Protein AF-A0A7C5NEZ2-F1 (afdb_monomer_lite)

Secondary structure (DSSP, 8-state):
---EEEEE-TTT--EEEEEHHHHHHHHGGGTSSTT---------GGGGG-EEEEEEETTEEEEEEEEEPPSSTT-----GGGT-EEEEE-GGGSHHHHHHHHHHHHHHHHHTT--SS--SEEEEEEEEEE-TTS-EEEEEEEEE-SS----S-GGGSHHHHHHHHHHHHHHHHH-

Structure (mmCIF, N/CA/C/O backbone):
data_AF-A0A7C5NEZ2-F1
#
_entry.id   AF-A0A7C5NEZ2-F1
#
loop_
_atom_site.group_PDB
_atom_site.id
_atom_site.type_symbol
_atom_site.label_atom_id
_atom_site.label_alt_id
_atom_site.label_comp_id
_atom_site.label_asym_id
_atom_site.label_entity_id
_atom_site.label_seq_id
_atom_site.pdbx_PDB_ins_code
_atom_site.Cartn_x
_atom_site.Cartn_y
_atom_site.Cartn_z
_atom_site.occupancy
_atom_site.B_iso_or_equiv
_atom_site.auth_seq_id
_atom_site.auth_comp_id
_atom_site.auth_asym_id
_atom_site.auth_atom_id
_atom_site.pdbx_PDB_model_num
ATOM 1 N N . LEU A 1 1 ? 2.185 -16.764 -28.711 1.00 85.19 1 LEU A N 1
ATOM 2 C CA . LEU A 1 1 ? 2.844 -17.304 -27.495 1.00 85.19 1 LEU A CA 1
ATOM 3 C C . LEU A 1 1 ? 4.370 -17.239 -27.590 1.00 85.19 1 LEU A C 1
ATOM 5 O O . LEU A 1 1 ? 5.027 -17.335 -26.562 1.00 85.19 1 LEU A O 1
ATOM 9 N N . ASP A 1 2 ? 4.924 -17.009 -28.782 1.00 96.19 2 ASP A N 1
ATOM 10 C CA . ASP A 1 2 ? 6.374 -16.923 -29.012 1.00 96.19 2 ASP A CA 1
ATOM 11 C C . ASP A 1 2 ? 6.971 -15.533 -28.757 1.00 96.19 2 ASP A C 1
ATOM 13 O O . ASP A 1 2 ? 8.177 -15.352 -28.892 1.00 96.19 2 ASP A O 1
ATOM 17 N N . THR A 1 3 ? 6.144 -14.550 -28.374 1.00 97.00 3 THR A N 1
ATOM 18 C CA . THR A 1 3 ? 6.601 -13.218 -27.962 1.00 97.00 3 THR A CA 1
ATOM 19 C C . THR A 1 3 ? 7.660 -13.354 -26.877 1.00 97.00 3 THR A C 1
ATOM 21 O O . THR A 1 3 ? 7.392 -13.951 -25.833 1.00 97.00 3 THR A O 1
ATOM 24 N N . VAL A 1 4 ? 8.848 -12.804 -27.128 1.00 97.19 4 VAL A N 1
ATOM 25 C CA . VAL A 1 4 ? 9.917 -12.741 -26.131 1.00 97.19 4 VAL A CA 1
ATOM 26 C C . VAL A 1 4 ? 9.564 -11.659 -25.122 1.00 97.19 4 VAL A C 1
ATOM 28 O O . VAL A 1 4 ? 9.307 -10.516 -25.497 1.00 97.19 4 VAL A O 1
ATOM 31 N N . ILE A 1 5 ? 9.551 -12.033 -23.851 1.00 95.31 5 ILE A N 1
ATOM 32 C CA . ILE A 1 5 ? 9.335 -11.136 -22.723 1.00 95.31 5 ILE A CA 1
ATOM 33 C C . ILE A 1 5 ? 10.603 -11.066 -21.877 1.00 95.31 5 ILE A C 1
ATOM 35 O O . ILE A 1 5 ? 11.405 -12.004 -21.851 1.00 95.31 5 ILE A O 1
ATOM 39 N N . LYS A 1 6 ? 10.768 -9.935 -21.196 1.00 94.12 6 LYS A N 1
ATOM 40 C CA . LYS A 1 6 ? 11.784 -9.723 -20.171 1.00 94.12 6 LYS A CA 1
ATOM 41 C C . LYS A 1 6 ? 11.122 -9.928 -18.813 1.00 94.12 6 LYS A C 1
ATOM 43 O O . LYS A 1 6 ? 10.150 -9.239 -18.514 1.00 94.12 6 LYS A O 1
ATOM 48 N N . CYS A 1 7 ? 11.647 -10.846 -18.018 1.00 92.75 7 CYS A N 1
ATOM 49 C CA . CYS A 1 7 ? 11.216 -11.076 -16.647 1.00 92.75 7 CYS A CA 1
ATOM 50 C C . CYS A 1 7 ? 12.328 -10.605 -15.713 1.00 92.75 7 CYS A C 1
ATOM 52 O O . CYS A 1 7 ? 13.495 -10.914 -15.951 1.00 92.75 7 CYS A O 1
ATOM 54 N N . THR A 1 8 ? 11.963 -9.858 -14.676 1.00 90.00 8 THR A N 1
ATOM 55 C CA . THR A 1 8 ? 12.876 -9.489 -13.595 1.00 90.00 8 THR A CA 1
ATOM 56 C C . THR A 1 8 ? 12.338 -10.090 -12.303 1.00 90.00 8 THR A C 1
ATOM 58 O O . THR A 1 8 ? 11.186 -9.838 -11.952 1.00 90.00 8 THR A O 1
ATOM 61 N N . GLU A 1 9 ? 13.149 -10.885 -11.614 1.00 88.25 9 GLU A N 1
ATOM 62 C CA . GLU A 1 9 ? 12.780 -11.505 -10.340 1.00 88.25 9 GLU A CA 1
ATOM 63 C C . GLU A 1 9 ? 12.824 -10.483 -9.203 1.00 88.25 9 GLU A C 1
ATOM 65 O O . GLU A 1 9 ? 13.799 -9.752 -9.044 1.00 88.25 9 GLU A O 1
ATOM 70 N N . ALA A 1 10 ? 11.773 -10.434 -8.386 1.00 84.25 10 ALA A N 1
ATOM 71 C CA . ALA A 1 10 ? 11.689 -9.481 -7.286 1.00 84.25 10 ALA A CA 1
ATOM 72 C C . ALA A 1 10 ? 12.635 -9.852 -6.130 1.00 84.25 10 ALA A C 1
ATOM 74 O O . ALA A 1 10 ? 13.076 -8.980 -5.388 1.00 84.25 10 ALA A O 1
ATOM 75 N N . VAL A 1 11 ? 12.965 -11.136 -5.962 1.00 82.44 11 VAL A N 1
ATOM 76 C CA . VAL A 1 11 ? 13.820 -11.592 -4.853 1.00 82.44 11 VAL A CA 1
ATOM 77 C C . VAL A 1 11 ? 15.255 -11.064 -4.963 1.00 82.44 11 VAL A C 1
ATOM 79 O O . VAL A 1 11 ? 15.821 -10.634 -3.958 1.00 82.44 11 VAL A O 1
ATOM 82 N N . ASP A 1 12 ? 15.849 -11.088 -6.156 1.00 81.88 12 ASP A N 1
ATOM 83 C CA . ASP A 1 12 ? 17.278 -10.806 -6.365 1.00 81.88 12 ASP A CA 1
ATOM 84 C C . ASP A 1 12 ? 17.574 -9.886 -7.566 1.00 81.88 12 ASP A C 1
ATOM 86 O O . ASP A 1 12 ? 18.737 -9.636 -7.879 1.00 81.88 12 ASP A O 1
ATOM 90 N N . ASN A 1 13 ? 16.539 -9.348 -8.219 1.00 82.00 13 ASN A N 1
ATOM 91 C CA . ASN A 1 13 ? 16.621 -8.493 -9.406 1.00 82.00 13 ASN A CA 1
ATOM 92 C C . ASN A 1 13 ? 17.265 -9.157 -10.639 1.00 82.00 13 ASN A C 1
ATOM 94 O O . ASN A 1 13 ? 17.623 -8.452 -11.588 1.00 82.00 13 ASN A O 1
ATOM 98 N N . HIS A 1 14 ? 17.414 -10.490 -10.683 1.00 87.56 14 HIS A N 1
ATOM 99 C CA . HIS A 1 14 ? 17.946 -11.133 -11.883 1.00 87.56 14 HIS A CA 1
ATOM 100 C C . HIS A 1 14 ? 16.986 -10.960 -13.065 1.00 87.56 14 HIS A C 1
ATOM 102 O O . HIS A 1 14 ? 15.765 -11.011 -12.923 1.00 87.56 14 HIS A O 1
ATOM 108 N N . VAL A 1 15 ? 17.556 -10.766 -14.254 1.00 91.38 15 VAL A N 1
ATOM 109 C CA . VAL A 1 15 ? 16.801 -10.581 -15.494 1.00 91.38 15 VAL A CA 1
ATOM 110 C C . VAL A 1 15 ? 16.949 -11.812 -16.374 1.00 91.38 15 VAL A C 1
ATOM 112 O O . VAL A 1 15 ? 18.064 -12.209 -16.715 1.00 91.38 15 VAL A O 1
ATOM 115 N N . GLU A 1 16 ? 15.825 -12.356 -16.827 1.00 94.06 16 GLU A N 1
ATOM 116 C CA . GLU A 1 16 ? 15.776 -13.416 -17.826 1.00 94.06 16 GLU A CA 1
ATOM 117 C C . GLU A 1 16 ? 14.896 -13.040 -19.025 1.00 94.06 16 GLU A C 1
ATOM 119 O O . GLU A 1 16 ? 13.974 -12.228 -18.941 1.00 94.06 16 GLU A O 1
ATOM 124 N N . TYR A 1 17 ? 15.199 -13.641 -20.176 1.00 96.56 17 TYR A N 1
ATOM 125 C CA . TYR A 1 17 ? 14.399 -13.505 -21.390 1.00 96.56 17 TYR A CA 1
ATOM 126 C C . TYR A 1 17 ? 13.786 -14.857 -21.727 1.00 96.56 17 TYR A C 1
ATOM 128 O O . TYR A 1 17 ? 14.486 -15.864 -21.849 1.00 96.56 17 TYR A O 1
ATOM 136 N N . THR A 1 18 ? 12.469 -14.888 -21.891 1.00 96.69 18 THR A N 1
ATOM 137 C CA . THR A 1 18 ? 11.713 -16.123 -22.121 1.00 96.69 18 THR A CA 1
ATOM 138 C C . THR A 1 18 ? 10.570 -15.875 -23.099 1.00 96.69 18 THR A C 1
ATOM 140 O O . THR A 1 18 ? 10.253 -14.729 -23.408 1.00 96.69 18 THR A O 1
ATOM 143 N N . SER A 1 19 ? 9.946 -16.930 -23.626 1.00 97.69 19 SER A N 1
ATOM 144 C CA . SER A 1 19 ? 8.716 -16.760 -24.406 1.00 97.69 19 SER A CA 1
ATOM 145 C C . SER A 1 19 ? 7.516 -16.625 -23.476 1.00 97.69 19 SER A C 1
ATOM 147 O O . SER A 1 19 ? 7.451 -17.286 -22.434 1.00 97.69 19 SER A O 1
ATOM 149 N N . LEU A 1 20 ? 6.519 -15.837 -23.883 1.00 95.38 20 LEU A N 1
ATOM 150 C CA . LEU A 1 20 ? 5.260 -15.700 -23.150 1.00 95.38 20 LEU A CA 1
ATOM 151 C C . LEU A 1 20 ? 4.634 -17.072 -22.847 1.00 95.38 20 LEU A C 1
ATOM 153 O O . LEU A 1 20 ? 4.172 -17.314 -21.740 1.00 95.38 20 LEU A O 1
ATOM 157 N N . GLY A 1 21 ? 4.671 -18.009 -23.799 1.00 96.44 21 GLY A N 1
ATOM 158 C CA . GLY A 1 21 ? 4.166 -19.367 -23.590 1.00 96.44 21 GLY A CA 1
ATOM 159 C C . GLY A 1 21 ? 4.907 -20.140 -22.496 1.00 96.44 21 GLY A C 1
ATOM 160 O O . GLY A 1 21 ? 4.270 -20.840 -21.707 1.00 96.44 21 GLY A O 1
ATOM 161 N N . LYS A 1 22 ? 6.238 -20.006 -22.411 1.00 96.12 22 LYS A N 1
ATOM 162 C CA . LYS A 1 22 ? 7.035 -20.652 -21.358 1.00 96.12 22 LYS A CA 1
ATOM 163 C C . LYS A 1 22 ? 6.767 -20.014 -19.993 1.00 96.12 22 LYS A C 1
ATOM 165 O O . LYS A 1 22 ? 6.617 -20.754 -19.024 1.00 96.12 22 LYS A O 1
ATOM 170 N N . PHE A 1 23 ? 6.637 -18.689 -19.933 1.00 94.25 23 PHE A N 1
ATOM 171 C CA . PHE A 1 23 ? 6.271 -17.971 -18.710 1.00 94.25 23 PHE A CA 1
ATOM 172 C C . PHE A 1 23 ? 4.879 -18.367 -18.203 1.00 94.25 23 PHE A C 1
ATOM 174 O O . PHE A 1 23 ? 4.747 -18.809 -17.069 1.00 94.25 23 PHE A O 1
ATOM 181 N N . MET A 1 24 ? 3.857 -18.360 -19.065 1.00 93.94 24 MET A N 1
ATOM 182 C CA . MET A 1 24 ? 2.506 -18.784 -18.670 1.00 93.94 24 MET A CA 1
ATOM 183 C C . MET A 1 24 ? 2.466 -20.244 -18.198 1.00 93.94 24 MET A C 1
ATOM 185 O O . MET A 1 24 ? 1.737 -20.578 -17.265 1.00 93.94 24 MET A O 1
ATOM 189 N N . LYS A 1 25 ? 3.276 -21.127 -18.800 1.00 94.38 25 LYS A N 1
ATOM 190 C CA . LYS A 1 25 ? 3.418 -2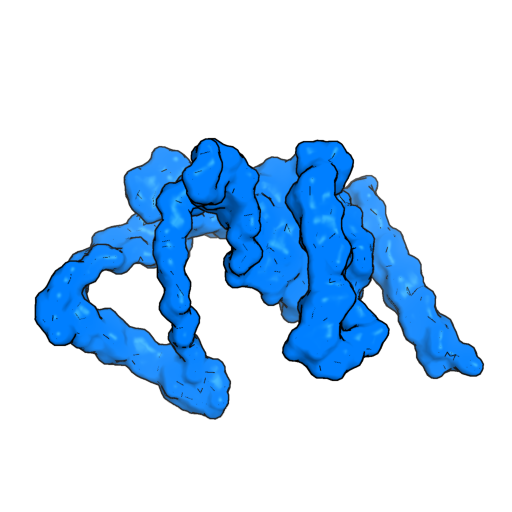2.513 -18.334 1.00 94.38 25 LYS A CA 1
ATOM 191 C C . LYS A 1 25 ? 4.076 -22.592 -16.953 1.00 94.38 25 LYS A C 1
ATOM 193 O O . LYS A 1 25 ? 3.646 -23.410 -16.146 1.00 94.38 25 LYS A O 1
ATOM 198 N N . PHE A 1 26 ? 5.087 -21.766 -16.685 1.00 92.50 26 PHE A N 1
ATOM 199 C CA . PHE A 1 26 ? 5.705 -21.643 -15.363 1.00 92.50 26 PHE A CA 1
ATOM 200 C C . PHE A 1 26 ? 4.699 -21.140 -14.318 1.00 92.50 26 PHE A C 1
ATOM 202 O O . PHE A 1 26 ? 4.594 -21.733 -13.246 1.00 92.50 26 PHE A O 1
ATOM 209 N N . CYS A 1 27 ? 3.891 -20.130 -14.652 1.00 92.81 27 CYS A N 1
ATOM 210 C CA . CYS A 1 27 ? 2.890 -19.569 -13.745 1.00 92.81 27 CYS A CA 1
ATOM 211 C C . CYS A 1 27 ? 1.729 -20.516 -13.423 1.00 92.81 27 CYS A C 1
ATOM 213 O O . CYS A 1 27 ? 0.985 -20.253 -12.481 1.00 92.81 27 CYS A O 1
ATOM 215 N N . LYS A 1 28 ? 1.564 -21.622 -14.166 1.00 91.75 28 LYS A N 1
ATOM 216 C CA . LYS A 1 28 ? 0.474 -22.587 -13.954 1.00 91.75 28 LYS A CA 1
ATOM 217 C C . LYS A 1 28 ? 0.388 -23.060 -12.497 1.00 91.75 28 LYS A C 1
ATOM 219 O O . LYS A 1 28 ? -0.707 -23.210 -11.974 1.00 91.75 28 LYS A O 1
ATOM 224 N N . GLN A 1 29 ? 1.531 -23.217 -11.832 1.00 90.44 29 GLN A N 1
ATOM 225 C CA . GLN A 1 29 ? 1.599 -23.618 -10.423 1.00 90.44 29 GLN A CA 1
ATOM 226 C C . GLN A 1 29 ? 0.898 -22.637 -9.461 1.00 90.44 29 GLN A C 1
ATOM 228 O O . GLN A 1 29 ? 0.448 -23.052 -8.402 1.00 90.44 29 GLN A O 1
ATOM 233 N N . TYR A 1 30 ? 0.779 -21.355 -9.826 1.00 89.62 30 TYR A N 1
ATOM 234 C CA . TYR A 1 30 ? 0.156 -20.318 -8.995 1.00 89.62 30 TYR A CA 1
ATOM 235 C C . TYR A 1 30 ? -1.355 -20.186 -9.217 1.00 89.62 30 TYR A C 1
ATOM 237 O O . TYR A 1 30 ? -2.020 -19.479 -8.465 1.00 89.62 30 TYR A O 1
ATOM 245 N N . ILE A 1 31 ? -1.900 -20.853 -10.240 1.00 89.38 31 ILE A N 1
ATOM 246 C CA . ILE A 1 31 ? -3.339 -20.867 -10.561 1.00 89.38 31 ILE A CA 1
ATOM 247 C C . ILE A 1 31 ? -3.986 -22.238 -10.329 1.00 89.38 31 ILE A C 1
ATOM 249 O O . ILE A 1 31 ? -5.169 -22.418 -10.600 1.00 89.38 31 ILE A O 1
ATOM 253 N N . GLU A 1 32 ? -3.218 -23.224 -9.864 1.00 87.44 32 GLU A N 1
ATOM 254 C CA . GLU A 1 32 ? -3.749 -24.522 -9.454 1.00 87.44 32 GLU A CA 1
ATOM 255 C C . GLU A 1 32 ? -4.319 -24.435 -8.024 1.00 87.44 32 GLU A C 1
ATOM 257 O O . GLU A 1 32 ? -3.661 -23.946 -7.108 1.00 87.44 32 GLU A O 1
ATOM 262 N N . GLY A 1 33 ? -5.546 -24.932 -7.829 1.00 86.00 33 GLY A N 1
ATOM 263 C CA . GLY A 1 33 ? -6.264 -24.902 -6.548 1.00 86.00 33 GLY A CA 1
ATOM 264 C C . GLY A 1 33 ? -7.347 -23.821 -6.476 1.00 86.00 33 GLY A C 1
ATOM 265 O O . GLY A 1 33 ? -7.488 -22.999 -7.376 1.00 86.00 33 GLY A O 1
ATOM 266 N N . ASP A 1 34 ? -8.126 -23.827 -5.394 1.00 84.81 34 ASP A N 1
ATOM 267 C CA . ASP A 1 34 ? -9.365 -23.036 -5.304 1.00 84.81 34 ASP A CA 1
ATOM 268 C C . ASP A 1 34 ? -9.143 -21.512 -5.230 1.00 84.81 34 ASP A C 1
ATOM 270 O O . ASP A 1 34 ? -10.059 -20.747 -5.516 1.00 84.81 34 ASP A O 1
ATOM 274 N N . ASN A 1 35 ? -7.932 -21.062 -4.872 1.00 84.94 35 ASN A N 1
ATOM 275 C CA . ASN A 1 35 ? -7.607 -19.644 -4.647 1.00 84.94 35 ASN A CA 1
ATOM 276 C C . ASN A 1 35 ? -6.386 -19.152 -5.444 1.00 84.94 35 ASN A C 1
ATOM 278 O O . ASN A 1 35 ? -5.857 -18.080 -5.156 1.00 84.94 35 ASN A O 1
ATOM 282 N N . GLY A 1 36 ? -5.900 -19.938 -6.408 1.00 87.62 36 GLY A N 1
ATOM 283 C CA . GLY A 1 36 ? -4.771 -19.535 -7.241 1.00 87.62 36 GLY A CA 1
ATOM 284 C C . GLY A 1 36 ? -5.157 -18.383 -8.171 1.00 87.62 36 GLY A C 1
ATOM 285 O O . GLY A 1 36 ? -6.140 -18.477 -8.906 1.00 87.62 36 GLY A O 1
ATOM 286 N N . MET A 1 37 ? -4.399 -17.288 -8.144 1.00 87.94 37 MET A N 1
ATOM 287 C CA . MET A 1 37 ? -4.689 -16.083 -8.922 1.00 87.94 37 MET A CA 1
ATOM 288 C C . MET A 1 37 ? -3.417 -15.493 -9.521 1.00 87.94 37 MET A C 1
ATOM 290 O O . MET A 1 37 ? -2.347 -15.529 -8.918 1.00 87.94 37 MET A O 1
ATOM 294 N N . LEU A 1 38 ? -3.562 -14.907 -10.709 1.00 89.31 38 LEU A N 1
ATOM 295 C CA . LEU A 1 38 ? -2.563 -14.034 -11.312 1.00 89.31 38 LEU A CA 1
ATOM 296 C C . LEU A 1 38 ? -3.170 -12.646 -11.439 1.00 89.31 38 LEU A C 1
ATOM 298 O O . LEU A 1 38 ? -4.281 -12.495 -11.949 1.00 89.31 38 LEU A O 1
ATOM 302 N N . VAL A 1 39 ? -2.425 -11.649 -10.981 1.00 89.31 39 VAL A N 1
ATOM 303 C CA . VAL A 1 39 ? -2.773 -10.245 -11.158 1.00 89.31 39 VAL A CA 1
ATOM 304 C C . VAL A 1 39 ? -1.886 -9.702 -12.266 1.00 89.31 39 VAL A C 1
ATOM 306 O O . VAL A 1 39 ? -0.663 -9.738 -12.157 1.00 89.31 39 VAL A O 1
ATOM 309 N N . ASP A 1 40 ? -2.515 -9.236 -13.341 1.00 89.81 40 ASP A N 1
ATOM 310 C CA . ASP A 1 40 ? -1.846 -8.464 -14.383 1.00 89.81 40 ASP A CA 1
ATOM 311 C C . ASP A 1 40 ? -2.108 -6.981 -14.126 1.00 89.81 40 ASP A C 1
ATOM 313 O O . ASP A 1 40 ? -3.259 -6.551 -14.004 1.00 89.81 40 ASP A O 1
ATO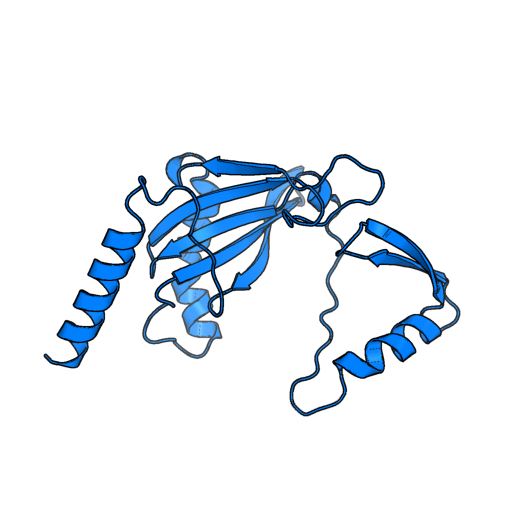M 317 N N . MET A 1 41 ? -1.034 -6.209 -14.011 1.00 90.00 41 MET A N 1
ATOM 318 C CA . MET A 1 41 ? -1.098 -4.770 -13.823 1.00 90.00 41 MET A CA 1
ATOM 319 C C . MET A 1 41 ? -0.048 -4.080 -14.681 1.00 90.00 41 MET A C 1
ATOM 321 O O . MET A 1 41 ? 1.019 -4.623 -14.971 1.00 90.00 41 MET A O 1
ATOM 325 N N . ARG A 1 42 ? -0.339 -2.837 -15.063 1.00 91.25 42 ARG A N 1
ATOM 326 C CA . ARG A 1 42 ? 0.615 -2.001 -15.786 1.00 91.25 42 ARG A CA 1
ATOM 327 C C . ARG A 1 42 ? 1.899 -1.849 -14.964 1.00 91.25 42 ARG A C 1
ATOM 329 O O . ARG A 1 42 ? 1.846 -1.509 -13.786 1.00 91.25 42 ARG A O 1
ATOM 336 N N . PHE A 1 43 ? 3.047 -2.031 -15.616 1.00 90.00 43 PHE A N 1
ATOM 337 C CA . PHE A 1 43 ? 4.336 -1.700 -15.017 1.00 90.00 43 PHE A CA 1
ATOM 338 C C . PHE A 1 43 ? 4.432 -0.191 -14.763 1.00 90.00 43 PHE A C 1
ATOM 340 O O . PHE A 1 43 ? 4.229 0.603 -15.685 1.00 90.00 43 PHE A O 1
ATOM 347 N N . MET A 1 44 ? 4.768 0.180 -13.528 1.00 92.75 44 MET A N 1
ATOM 348 C CA . MET A 1 44 ? 4.894 1.563 -13.070 1.00 92.75 44 MET A CA 1
ATOM 349 C C . MET A 1 44 ? 6.363 2.001 -13.169 1.00 92.75 44 MET A C 1
ATOM 351 O O . MET A 1 44 ? 7.159 1.599 -12.324 1.00 92.75 44 MET A O 1
ATOM 355 N N . PRO A 1 45 ? 6.778 2.812 -14.165 1.00 90.81 45 PRO A N 1
ATOM 356 C CA . PRO A 1 45 ? 8.200 3.090 -14.399 1.00 90.81 45 PRO A CA 1
ATOM 357 C C . PRO A 1 45 ? 8.886 3.814 -13.238 1.00 90.81 45 PRO A C 1
ATOM 359 O O . PRO A 1 45 ? 10.074 3.612 -13.001 1.00 90.81 45 PRO A O 1
ATOM 362 N N . ARG A 1 46 ? 8.124 4.620 -12.490 1.00 93.38 46 ARG A N 1
ATOM 363 C CA . ARG A 1 46 ? 8.587 5.349 -11.305 1.00 93.38 46 ARG A CA 1
ATOM 364 C C . ARG A 1 46 ? 8.743 4.462 -10.065 1.00 93.38 46 ARG A C 1
ATOM 366 O O . ARG A 1 46 ? 9.137 4.964 -9.023 1.00 93.38 46 ARG A O 1
ATOM 373 N N . ILE A 1 47 ? 8.531 3.142 -10.155 1.00 91.00 47 ILE A N 1
ATOM 374 C CA . ILE A 1 47 ? 8.811 2.213 -9.043 1.00 91.00 47 ILE A CA 1
ATOM 375 C C . ILE A 1 47 ? 10.265 2.302 -8.550 1.00 91.00 47 ILE A C 1
ATOM 377 O O . ILE A 1 47 ? 10.544 2.085 -7.375 1.00 91.00 47 ILE A O 1
ATOM 381 N N . VAL A 1 48 ? 11.191 2.701 -9.427 1.00 91.06 48 VAL A N 1
ATOM 382 C CA . VAL A 1 48 ? 12.599 2.965 -9.084 1.00 91.06 48 VAL A CA 1
ATOM 383 C C . VAL A 1 48 ? 12.774 4.122 -8.089 1.00 91.06 48 VAL A C 1
ATOM 385 O O . VAL A 1 48 ? 13.801 4.218 -7.418 1.00 91.06 48 VAL A O 1
ATOM 388 N N . GLU A 1 49 ? 11.782 5.010 -7.974 1.00 93.69 49 GLU A N 1
ATOM 389 C CA . GLU A 1 49 ? 11.741 6.070 -6.961 1.00 93.69 49 GLU A CA 1
ATOM 390 C C . GLU A 1 49 ? 11.338 5.532 -5.588 1.00 93.69 49 GLU A C 1
ATOM 392 O O . GLU A 1 49 ? 11.653 6.162 -4.580 1.00 93.69 49 GLU A O 1
ATOM 397 N N . GLY A 1 50 ? 10.732 4.348 -5.537 1.00 92.75 50 GLY A N 1
ATOM 398 C CA . GLY A 1 50 ? 10.365 3.633 -4.325 1.00 92.75 50 GLY A CA 1
ATOM 399 C C . GLY A 1 50 ? 8.864 3.519 -4.100 1.00 92.75 50 GLY A C 1
ATOM 400 O O . GLY A 1 50 ? 8.053 4.229 -4.691 1.00 92.75 50 GLY A O 1
ATOM 401 N N . GLU A 1 51 ? 8.521 2.607 -3.199 1.00 94.94 51 GLU A N 1
ATOM 402 C CA . GLU A 1 51 ? 7.163 2.396 -2.709 1.00 94.94 51 GLU A CA 1
ATOM 403 C C . GLU A 1 51 ? 6.944 3.215 -1.433 1.00 94.94 51 GLU A C 1
ATOM 405 O O . GLU A 1 51 ? 7.791 3.234 -0.536 1.00 94.94 51 GLU A O 1
ATOM 410 N N . ILE A 1 52 ? 5.802 3.887 -1.335 1.00 96.25 52 ILE A N 1
ATOM 411 C CA . ILE A 1 52 ? 5.403 4.681 -0.176 1.00 96.25 52 ILE A CA 1
ATOM 412 C C . ILE A 1 52 ? 4.321 3.910 0.573 1.00 96.25 52 ILE A C 1
ATOM 414 O O . ILE A 1 52 ? 3.197 3.773 0.103 1.00 96.25 52 ILE A O 1
ATOM 418 N N . ARG A 1 53 ? 4.659 3.400 1.754 1.00 95.44 53 ARG A N 1
ATOM 419 C CA . ARG A 1 53 ? 3.754 2.658 2.636 1.00 95.44 53 ARG A CA 1
ATOM 420 C C . ARG A 1 53 ? 3.165 3.584 3.687 1.00 95.44 53 ARG A C 1
ATOM 422 O O . ARG A 1 53 ? 3.916 4.163 4.463 1.00 95.44 53 ARG A O 1
ATOM 429 N N . ILE A 1 54 ? 1.844 3.640 3.798 1.00 96.00 54 ILE A N 1
ATOM 430 C CA . ILE A 1 54 ? 1.171 4.199 4.974 1.00 96.00 54 ILE A CA 1
ATOM 431 C C . ILE A 1 54 ? 0.855 3.050 5.923 1.00 96.00 54 ILE A C 1
ATOM 433 O O . ILE A 1 54 ? 0.097 2.143 5.577 1.00 96.00 54 ILE A O 1
ATOM 437 N N . LEU A 1 55 ? 1.429 3.088 7.124 1.00 94.56 55 LEU A N 1
ATOM 438 C CA . LEU A 1 55 ? 1.088 2.161 8.194 1.00 94.56 55 LEU A CA 1
ATOM 439 C C . LEU A 1 55 ? -0.085 2.711 9.002 1.00 94.56 55 LEU A C 1
ATOM 441 O O . LEU A 1 55 ? -0.031 3.833 9.502 1.00 94.56 55 LEU A O 1
ATOM 445 N N . MET A 1 56 ? -1.117 1.890 9.159 1.00 94.62 56 MET A N 1
ATOM 446 C CA . MET A 1 56 ? -2.383 2.240 9.788 1.00 94.62 56 MET A CA 1
ATOM 447 C C . MET A 1 56 ? -2.600 1.431 11.068 1.00 94.62 56 MET A C 1
ATOM 449 O O . MET A 1 56 ? -2.387 0.214 11.088 1.00 94.62 56 MET A O 1
ATOM 453 N N . VAL A 1 57 ? -3.110 2.092 12.108 1.00 93.88 57 VAL A N 1
ATOM 454 C CA . VAL A 1 57 ? -3.740 1.440 13.262 1.00 93.88 57 VAL A CA 1
ATOM 455 C C . VAL A 1 57 ? -5.215 1.816 13.274 1.00 93.88 57 VAL A C 1
ATOM 457 O O . VAL A 1 57 ? -5.570 2.977 13.482 1.00 93.88 57 VAL A O 1
ATOM 460 N N . ALA A 1 58 ? -6.084 0.840 13.005 1.00 93.56 58 ALA A N 1
ATOM 461 C CA . ALA A 1 58 ? -7.475 1.097 12.643 1.00 93.56 58 ALA A CA 1
ATOM 462 C C . ALA A 1 58 ? -7.580 2.165 11.536 1.00 93.56 58 ALA A C 1
ATOM 464 O O . ALA A 1 58 ? -7.085 1.961 10.437 1.00 93.56 58 ALA A O 1
ATOM 465 N N . GLU A 1 59 ? -8.220 3.302 11.790 1.00 93.94 59 GLU A N 1
ATOM 466 C CA . GLU A 1 59 ? -8.371 4.385 10.804 1.00 93.94 59 GLU A CA 1
ATOM 467 C C . GLU A 1 59 ? -7.267 5.447 10.903 1.00 93.94 59 GLU A C 1
ATOM 469 O O . GLU A 1 59 ? -7.271 6.413 10.145 1.00 93.94 59 GLU A O 1
ATOM 474 N N . LYS A 1 60 ? -6.316 5.288 11.832 1.00 93.88 60 LYS A N 1
ATOM 475 C CA . LYS A 1 60 ? -5.279 6.285 12.098 1.00 93.88 60 LYS A CA 1
ATOM 476 C C . LYS A 1 60 ? -4.000 5.973 11.314 1.00 93.88 60 LYS A C 1
ATOM 478 O O . LYS A 1 60 ? -3.436 4.895 11.524 1.00 93.88 60 LYS A O 1
ATOM 483 N N . PRO A 1 61 ? -3.506 6.893 10.469 1.00 94.88 61 PRO A N 1
ATOM 484 C CA . PRO A 1 61 ? -2.174 6.784 9.890 1.00 94.88 61 PRO A CA 1
ATOM 485 C C . PRO A 1 61 ? -1.128 7.033 10.979 1.00 94.88 61 PRO A C 1
ATOM 487 O O . PRO A 1 61 ? -1.217 8.010 11.719 1.00 94.88 61 PRO A O 1
ATOM 490 N N . ILE A 1 62 ? -0.153 6.135 11.094 1.00 92.88 62 ILE A N 1
ATOM 491 C CA . ILE A 1 62 ? 0.892 6.202 12.120 1.00 92.88 62 ILE A CA 1
ATOM 492 C C . ILE A 1 62 ? 2.215 6.658 11.511 1.00 92.88 62 ILE A C 1
ATOM 494 O O . ILE A 1 62 ? 2.805 7.621 11.989 1.00 92.88 62 ILE A O 1
ATOM 498 N N . PHE A 1 63 ? 2.662 5.997 10.440 1.00 91.88 63 PHE A N 1
ATOM 499 C CA . PHE A 1 63 ? 3.908 6.331 9.748 1.00 91.88 63 PHE A CA 1
ATOM 500 C C . PHE A 1 63 ? 3.733 6.263 8.244 1.00 91.88 63 PHE A C 1
ATOM 502 O O . PHE A 1 63 ? 2.981 5.430 7.732 1.00 91.88 63 PHE A O 1
ATOM 509 N N . VAL A 1 64 ? 4.519 7.080 7.554 1.00 94.56 64 VAL A N 1
ATOM 510 C CA . VAL A 1 64 ? 4.793 6.914 6.133 1.00 94.56 64 VAL A CA 1
ATOM 511 C C . VAL A 1 64 ? 6.198 6.342 5.999 1.00 94.56 64 VAL A C 1
ATOM 513 O O . VAL A 1 64 ? 7.151 6.875 6.560 1.00 94.56 64 VAL A O 1
ATOM 516 N N . VAL A 1 65 ? 6.332 5.224 5.294 1.00 93.19 65 VAL A N 1
ATOM 517 C CA . VAL A 1 65 ? 7.608 4.542 5.071 1.00 93.19 65 VAL A CA 1
ATOM 518 C C . VAL A 1 65 ? 7.913 4.571 3.587 1.00 93.19 65 VAL A C 1
ATOM 520 O O . VAL A 1 65 ? 7.226 3.924 2.800 1.00 93.19 65 VAL A O 1
ATOM 523 N N . HIS A 1 66 ? 8.958 5.295 3.202 1.00 94.75 66 HIS A N 1
ATOM 524 C CA . HIS A 1 66 ? 9.454 5.288 1.833 1.00 94.75 66 HIS A CA 1
ATOM 525 C C . HIS A 1 66 ? 10.510 4.198 1.687 1.00 94.75 66 HIS A C 1
ATOM 527 O O . HIS A 1 66 ? 11.567 4.251 2.318 1.00 94.75 66 HIS A O 1
ATOM 533 N N . LYS A 1 67 ? 10.202 3.183 0.883 1.00 92.56 67 LYS A N 1
ATOM 534 C CA . LYS A 1 67 ? 11.064 2.034 0.615 1.00 92.56 67 LYS A CA 1
ATOM 535 C C . LYS A 1 67 ? 11.669 2.188 -0.768 1.00 92.56 67 LYS A C 1
ATOM 537 O O . LYS A 1 67 ? 11.022 1.921 -1.781 1.00 92.56 67 LYS A O 1
ATOM 542 N N . LYS A 1 68 ? 12.917 2.634 -0.812 1.00 93.06 68 LYS A N 1
ATOM 543 C CA . LYS A 1 68 ? 13.611 2.880 -2.071 1.00 93.06 68 LYS A CA 1
ATOM 544 C C . LYS A 1 68 ? 14.423 1.647 -2.479 1.00 93.06 68 LYS A C 1
ATOM 546 O O . LYS A 1 68 ? 15.264 1.222 -1.679 1.00 93.06 68 LYS A O 1
ATOM 551 N N . PRO A 1 69 ? 14.197 1.070 -3.675 1.00 89.19 69 PRO A N 1
ATOM 552 C CA . PRO A 1 69 ? 15.000 -0.044 -4.164 1.00 89.19 69 PRO A CA 1
ATOM 553 C C . PRO A 1 69 ? 16.460 0.386 -4.353 1.00 89.19 69 PRO A C 1
ATOM 555 O O . PRO A 1 69 ? 16.782 1.578 -4.420 1.00 89.19 69 PRO A O 1
ATOM 558 N N . VAL A 1 70 ? 17.356 -0.595 -4.451 1.00 85.94 70 VAL A N 1
ATOM 559 C CA . VAL A 1 70 ? 18.756 -0.343 -4.816 1.00 85.94 70 VAL A CA 1
ATOM 560 C C . VAL A 1 70 ? 18.800 0.338 -6.188 1.00 85.94 70 VAL A C 1
ATOM 562 O O . VAL A 1 70 ? 18.051 -0.030 -7.091 1.00 85.94 70 VAL A O 1
ATOM 565 N N . GLN A 1 71 ? 19.678 1.332 -6.360 1.00 82.00 71 GLN A N 1
ATOM 566 C CA . GLN A 1 71 ? 19.869 2.016 -7.644 1.00 82.00 71 GLN A CA 1
ATOM 567 C C . GLN A 1 71 ? 20.708 1.175 -8.611 1.00 82.00 71 GLN A C 1
ATOM 569 O O . GLN A 1 71 ? 21.826 1.529 -8.983 1.00 82.00 71 GLN A O 1
ATOM 574 N N . GLU A 1 72 ? 20.143 0.048 -9.018 1.00 80.00 72 GLU A N 1
ATOM 575 C CA . GLU A 1 72 ? 20.688 -0.844 -10.027 1.00 80.00 72 GLU A CA 1
ATOM 576 C C . GLU A 1 72 ? 19.756 -0.913 -11.233 1.00 80.00 72 GLU A C 1
ATOM 578 O O . GLU A 1 72 ? 18.560 -0.621 -11.164 1.00 80.00 72 GLU A O 1
ATOM 583 N N . LYS A 1 73 ? 20.322 -1.271 -12.387 1.00 77.25 73 LYS A N 1
ATOM 584 C CA . LYS A 1 73 ? 19.545 -1.387 -13.616 1.00 77.25 73 LYS A CA 1
ATOM 585 C C . LYS A 1 73 ? 18.491 -2.481 -13.439 1.00 77.25 73 LYS A C 1
ATOM 587 O O . LYS A 1 73 ? 18.840 -3.608 -13.121 1.00 77.25 73 LYS A O 1
ATOM 592 N N . ASP A 1 74 ? 17.236 -2.139 -13.721 1.00 78.12 74 ASP A N 1
ATOM 593 C CA . ASP A 1 74 ? 16.073 -3.032 -13.642 1.00 78.12 74 ASP A CA 1
ATOM 594 C C . ASP A 1 74 ? 15.658 -3.459 -12.221 1.00 78.12 74 ASP A C 1
ATOM 596 O O . ASP A 1 74 ? 14.678 -4.188 -12.087 1.00 78.12 74 ASP A O 1
ATOM 600 N N . ALA A 1 75 ? 16.328 -2.969 -11.171 1.00 80.44 75 ALA A N 1
ATOM 601 C CA . ALA A 1 75 ? 15.934 -3.233 -9.794 1.00 80.44 75 ALA A CA 1
ATOM 602 C C . ALA A 1 75 ? 14.658 -2.463 -9.426 1.00 80.44 75 ALA A C 1
ATOM 604 O O . ALA A 1 75 ? 14.554 -1.254 -9.642 1.00 80.44 75 ALA A O 1
ATOM 605 N N . PHE A 1 76 ? 13.686 -3.170 -8.852 1.00 83.31 76 PHE A N 1
ATOM 606 C CA . PHE A 1 76 ? 12.409 -2.582 -8.428 1.00 83.31 76 PHE A CA 1
ATOM 607 C C . PHE A 1 76 ? 11.931 -3.080 -7.061 1.00 83.31 76 PHE A C 1
ATOM 609 O O . PHE A 1 76 ? 10.996 -2.511 -6.502 1.00 83.31 76 PHE A O 1
ATOM 616 N N . SER A 1 77 ? 12.551 -4.124 -6.502 1.00 81.06 77 SER A N 1
ATOM 617 C CA . SER A 1 77 ? 12.102 -4.690 -5.232 1.00 81.06 77 SER A CA 1
ATOM 618 C C . SER A 1 77 ? 12.348 -3.743 -4.059 1.00 81.06 77 SER A C 1
ATOM 620 O O . SER A 1 77 ? 13.472 -3.319 -3.780 1.00 81.06 77 SER A O 1
ATOM 622 N N . ALA A 1 78 ? 11.271 -3.478 -3.326 1.00 77.75 78 ALA A N 1
ATOM 623 C CA . ALA A 1 78 ? 11.243 -2.621 -2.153 1.00 77.75 78 ALA A CA 1
ATOM 624 C C . ALA A 1 78 ? 11.511 -3.383 -0.840 1.00 77.75 78 ALA A C 1
ATOM 626 O O . ALA A 1 78 ? 11.207 -2.865 0.232 1.00 77.75 78 ALA A O 1
ATOM 627 N N . THR A 1 79 ? 12.042 -4.612 -0.887 1.00 77.50 79 THR A N 1
ATOM 628 C CA . THR A 1 79 ? 12.308 -5.409 0.322 1.00 77.50 79 THR A CA 1
ATOM 629 C C . THR A 1 79 ? 13.703 -5.149 0.898 1.00 77.50 79 THR A C 1
ATOM 631 O O . THR A 1 79 ? 14.673 -4.927 0.175 1.00 77.50 79 THR A O 1
ATOM 634 N N . ILE A 1 80 ? 13.841 -5.230 2.227 1.00 72.50 80 ILE A N 1
ATOM 635 C CA . ILE A 1 80 ? 15.157 -5.150 2.893 1.00 72.50 80 ILE A CA 1
ATOM 636 C C . ILE A 1 80 ? 16.088 -6.268 2.398 1.00 72.50 80 ILE A C 1
ATOM 638 O O . ILE A 1 80 ? 17.284 -6.045 2.235 1.00 72.50 80 ILE A O 1
ATOM 642 N N . ALA A 1 81 ? 15.543 -7.461 2.129 1.00 76.31 81 ALA A N 1
ATOM 643 C CA . ALA A 1 81 ? 16.313 -8.605 1.644 1.00 76.31 81 ALA A CA 1
ATOM 644 C C . ALA A 1 81 ? 16.973 -8.336 0.281 1.00 76.31 81 ALA A C 1
ATOM 646 O O . ALA A 1 81 ? 18.089 -8.793 0.052 1.00 76.31 81 ALA A O 1
ATOM 647 N N . SER A 1 82 ? 16.329 -7.539 -0.576 1.00 74.88 82 SER A N 1
ATOM 648 C CA . SER A 1 82 ? 16.886 -7.086 -1.854 1.00 74.88 82 SER A CA 1
ATOM 649 C C . SER A 1 82 ? 17.707 -5.790 -1.744 1.00 74.88 82 SER A C 1
ATOM 651 O O . SER A 1 82 ? 18.004 -5.177 -2.764 1.00 74.88 82 SER A O 1
ATOM 653 N N . GLY A 1 83 ? 18.043 -5.335 -0.529 1.00 79.69 83 GLY A N 1
ATOM 654 C CA . GLY A 1 83 ? 18.896 -4.166 -0.284 1.00 79.69 83 GLY A CA 1
ATOM 655 C C . GLY A 1 83 ? 18.190 -2.805 -0.264 1.00 79.69 83 GLY A C 1
ATOM 656 O O . GLY A 1 83 ? 18.864 -1.775 -0.301 1.00 79.69 83 GLY A O 1
ATOM 657 N N . ALA A 1 84 ? 16.855 -2.761 -0.208 1.00 85.25 84 ALA A N 1
ATOM 658 C CA . ALA A 1 84 ? 16.123 -1.495 -0.184 1.00 85.25 84 ALA A CA 1
ATOM 659 C C . ALA A 1 84 ? 16.417 -0.665 1.083 1.00 85.25 84 ALA A C 1
ATOM 661 O O . ALA A 1 84 ? 16.578 -1.196 2.184 1.00 85.25 84 ALA A O 1
ATOM 662 N N . THR A 1 85 ? 16.442 0.661 0.929 1.00 89.12 85 THR A N 1
ATOM 663 C CA . THR A 1 85 ? 16.626 1.615 2.034 1.00 89.12 85 THR A CA 1
ATOM 664 C C . THR A 1 85 ? 15.275 2.160 2.473 1.00 89.12 85 THR A C 1
ATOM 666 O O . THR A 1 85 ? 14.480 2.586 1.636 1.00 89.12 85 THR A O 1
ATOM 669 N N . TYR A 1 86 ? 14.997 2.121 3.779 1.00 91.06 86 TYR A N 1
ATOM 670 C CA . TYR A 1 86 ? 13.713 2.545 4.340 1.00 91.06 86 TYR A CA 1
ATOM 671 C C . TYR A 1 86 ? 13.887 3.866 5.084 1.00 91.06 86 TYR A C 1
ATOM 673 O O . TYR A 1 86 ? 14.747 3.980 5.959 1.00 91.06 86 TYR A O 1
ATOM 681 N N . THR A 1 87 ? 13.050 4.849 4.771 1.00 92.06 87 THR A N 1
ATOM 682 C CA . THR A 1 87 ? 12.988 6.126 5.490 1.00 92.06 87 THR A CA 1
ATOM 683 C C . THR A 1 87 ? 11.600 6.311 6.080 1.00 92.06 87 THR A C 1
ATOM 685 O O . THR A 1 87 ? 10.601 6.043 5.416 1.00 92.06 87 THR A O 1
ATOM 688 N N . TYR A 1 88 ? 11.550 6.719 7.346 1.00 91.50 88 TYR A N 1
ATOM 689 C CA . TYR A 1 88 ? 10.316 6.887 8.103 1.00 91.50 88 TYR A CA 1
ATOM 690 C C . TYR A 1 88 ? 10.008 8.371 8.225 1.00 91.50 88 TYR A C 1
ATOM 692 O O . TYR A 1 88 ? 10.876 9.158 8.597 1.00 91.50 88 TYR A O 1
ATOM 700 N N . TYR A 1 89 ? 8.762 8.711 7.938 1.00 93.12 89 TYR A N 1
ATOM 701 C CA . TYR A 1 89 ? 8.218 10.054 7.995 1.00 93.12 89 TYR A CA 1
ATOM 702 C C . TYR A 1 89 ? 6.947 10.052 8.827 1.00 93.12 89 TYR A C 1
ATOM 704 O O . TYR A 1 89 ? 6.263 9.026 8.976 1.00 93.12 89 TYR A O 1
ATOM 712 N N . LYS A 1 90 ? 6.613 11.224 9.352 1.00 93.38 90 LYS A N 1
ATOM 713 C CA . LYS A 1 90 ? 5.321 11.437 9.988 1.00 93.38 90 LYS A CA 1
ATOM 714 C C . LYS A 1 90 ? 4.235 11.654 8.928 1.00 93.38 90 LYS A C 1
ATOM 716 O O . LYS A 1 90 ? 4.539 12.153 7.842 1.00 93.38 90 LYS A O 1
ATOM 721 N N . PRO A 1 91 ? 2.965 11.320 9.219 1.00 95.12 91 PRO A N 1
ATOM 722 C CA . PRO A 1 91 ? 1.868 11.524 8.274 1.00 95.12 91 PRO A CA 1
ATOM 723 C C . PRO A 1 91 ? 1.740 12.971 7.774 1.00 95.12 91 PRO A C 1
ATOM 725 O O . PRO A 1 91 ? 1.395 13.186 6.615 1.00 95.12 91 PRO A O 1
ATOM 728 N N . GLU A 1 92 ? 2.078 13.964 8.605 1.00 96.19 92 GLU A N 1
ATOM 729 C CA . GLU A 1 92 ? 1.979 15.387 8.253 1.00 96.19 92 GLU A CA 1
ATOM 730 C C . GLU A 1 92 ? 2.990 15.826 7.183 1.00 96.19 92 GLU A C 1
ATOM 732 O O . GLU A 1 92 ? 2.848 16.906 6.613 1.00 96.19 92 GLU A O 1
ATOM 737 N N . GLU A 1 93 ? 4.003 15.005 6.897 1.00 96.75 93 GLU A N 1
ATOM 738 C CA . GLU A 1 93 ? 4.974 15.247 5.825 1.00 96.75 93 GLU A CA 1
ATOM 739 C C . GLU A 1 93 ? 4.443 14.794 4.450 1.00 96.75 93 GLU A C 1
ATOM 741 O O . GLU A 1 93 ? 4.981 15.203 3.425 1.00 96.75 93 GLU A O 1
ATOM 746 N N . PHE A 1 94 ? 3.361 14.002 4.416 1.00 96.50 94 PHE A N 1
ATOM 747 C CA . PHE A 1 94 ? 2.684 13.530 3.197 1.00 96.50 94 PHE A CA 1
ATOM 748 C C . PHE A 1 94 ? 1.165 13.783 3.259 1.00 96.50 94 PHE A C 1
ATOM 750 O O . PHE A 1 94 ? 0.374 12.855 3.059 1.00 96.50 94 PHE A O 1
ATOM 757 N N . PRO A 1 95 ? 0.723 15.025 3.531 1.00 96.62 95 PRO A N 1
ATOM 758 C CA . PRO A 1 95 ? -0.668 15.306 3.880 1.00 96.62 95 PRO A CA 1
ATOM 759 C C . PRO A 1 95 ? -1.634 14.935 2.752 1.00 96.62 95 PRO A C 1
ATOM 761 O O . PRO A 1 95 ? -2.654 14.311 3.004 1.00 96.62 95 PRO A O 1
ATOM 764 N N . GLU A 1 96 ? -1.286 15.221 1.495 1.00 95.50 96 GLU A N 1
ATOM 765 C CA . GLU A 1 96 ? -2.155 14.930 0.352 1.00 95.50 96 GLU A CA 1
ATOM 766 C C . GLU A 1 96 ? -2.426 13.427 0.180 1.00 95.50 96 GLU A C 1
ATOM 768 O O . GLU A 1 96 ? -3.577 13.007 0.045 1.00 95.50 96 GLU A O 1
ATOM 773 N N . LEU A 1 97 ? -1.372 12.604 0.213 1.00 96.69 97 LEU A N 1
ATOM 774 C CA . LEU A 1 97 ? -1.496 11.153 0.085 1.00 96.69 97 LEU A CA 1
ATOM 775 C C . LEU A 1 97 ? -2.254 10.563 1.279 1.00 96.69 97 LEU A C 1
ATOM 777 O O . LEU A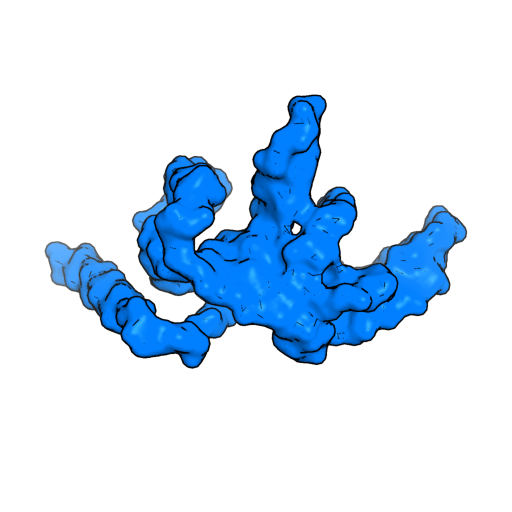 1 97 ? -3.160 9.745 1.096 1.00 96.69 97 LEU A O 1
ATOM 781 N N . VAL A 1 98 ? -1.890 10.982 2.493 1.00 97.88 98 VAL A N 1
ATOM 782 C CA . VAL A 1 98 ? -2.506 10.494 3.729 1.00 97.88 98 VAL A CA 1
ATOM 783 C C . VAL A 1 98 ? -3.990 10.846 3.765 1.00 97.88 98 VAL A C 1
ATOM 785 O O . VAL A 1 98 ? -4.814 9.952 3.963 1.00 97.88 98 VAL A O 1
ATOM 788 N N . ASP A 1 99 ? -4.350 12.100 3.497 1.00 97.19 99 ASP A N 1
ATOM 789 C CA . ASP A 1 99 ? -5.741 12.549 3.488 1.00 97.19 99 ASP A CA 1
ATOM 790 C C . ASP A 1 99 ? -6.542 11.822 2.410 1.00 97.19 99 ASP A C 1
ATOM 792 O O . ASP A 1 99 ? -7.647 11.341 2.673 1.00 97.19 99 ASP A O 1
ATOM 796 N N . LYS A 1 100 ? -5.990 11.675 1.198 1.00 95.94 100 LYS A N 1
ATOM 797 C CA . LYS A 1 100 ? -6.643 10.931 0.113 1.00 95.94 100 LYS A CA 1
ATOM 798 C C . LYS A 1 100 ? -6.909 9.482 0.516 1.00 95.94 100 LYS A C 1
ATOM 800 O O . LYS A 1 100 ? -7.998 8.970 0.251 1.00 95.94 100 LYS A O 1
ATOM 805 N N . PHE A 1 101 ? -5.952 8.826 1.171 1.00 96.81 101 PHE A N 1
ATOM 806 C CA . PHE A 1 101 ? -6.115 7.443 1.598 1.00 96.81 101 PHE A CA 1
ATOM 807 C C . PHE A 1 101 ? -7.130 7.303 2.735 1.00 96.81 101 PHE A C 1
ATOM 809 O O . PHE A 1 101 ? -8.066 6.512 2.612 1.00 96.81 101 PHE A O 1
ATOM 816 N N . VAL A 1 102 ? -7.020 8.110 3.793 1.00 96.75 102 VAL A N 1
ATOM 817 C CA . VAL A 1 102 ? -7.954 8.089 4.931 1.00 96.75 102 VAL A CA 1
ATOM 818 C C . VAL A 1 102 ? -9.384 8.380 4.472 1.00 96.75 102 VAL A C 1
ATOM 820 O O . VAL A 1 102 ? -10.306 7.634 4.803 1.00 96.75 102 VAL A O 1
ATOM 823 N N . ASN A 1 103 ? -9.573 9.388 3.617 1.00 96.44 103 ASN A N 1
ATOM 824 C CA . ASN A 1 103 ? -10.888 9.726 3.066 1.00 96.44 103 ASN A CA 1
ATOM 825 C C . ASN A 1 103 ? -11.445 8.644 2.124 1.00 96.44 103 ASN A C 1
ATOM 827 O O . ASN A 1 103 ? -12.652 8.601 1.881 1.00 96.44 103 ASN A O 1
ATOM 831 N N . SER A 1 104 ? -10.600 7.746 1.606 1.00 95.19 104 SER A N 1
ATOM 832 C CA . SER A 1 104 ? -11.032 6.617 0.776 1.00 95.19 104 SER A CA 1
ATOM 833 C C . SER A 1 104 ? -11.500 5.398 1.583 1.00 95.19 104 SER A C 1
ATOM 835 O O . SER A 1 104 ? -12.180 4.536 1.023 1.00 95.19 104 SER A O 1
ATOM 837 N N . ILE A 1 105 ? -11.211 5.328 2.891 1.00 94.75 105 ILE A N 1
ATOM 838 C CA . ILE A 1 105 ? -11.562 4.184 3.754 1.00 94.75 105 ILE A CA 1
ATOM 839 C C . ILE A 1 105 ? -13.060 3.834 3.699 1.00 94.75 105 ILE A C 1
ATOM 841 O O . ILE A 1 105 ? -13.364 2.649 3.540 1.00 94.75 105 ILE A O 1
ATOM 845 N N . PRO A 1 106 ? -14.014 4.788 3.762 1.00 93.88 106 PRO A N 1
ATOM 846 C CA . PRO A 1 106 ? -15.435 4.458 3.648 1.00 93.88 106 PRO A CA 1
ATOM 847 C C . PRO A 1 106 ? -15.782 3.793 2.310 1.00 93.88 106 PRO A C 1
ATOM 849 O O . PRO A 1 106 ? -16.513 2.806 2.278 1.00 93.88 106 PRO A O 1
ATOM 852 N N . ILE A 1 107 ? -15.191 4.275 1.211 1.00 93.94 107 ILE A N 1
ATOM 853 C CA . ILE A 1 107 ? -15.404 3.728 -0.137 1.00 93.94 107 ILE A CA 1
ATOM 854 C C . ILE A 1 107 ? -14.820 2.313 -0.237 1.00 93.94 107 ILE A C 1
ATOM 856 O O . ILE A 1 107 ? -15.444 1.421 -0.815 1.00 93.94 107 ILE A O 1
ATOM 860 N N . ILE A 1 108 ? -13.630 2.093 0.329 1.00 92.69 108 ILE A N 1
ATOM 861 C CA . ILE A 1 108 ? -13.001 0.769 0.410 1.00 92.69 108 ILE A CA 1
ATOM 862 C C . ILE A 1 108 ? -13.888 -0.175 1.225 1.00 92.69 108 ILE A C 1
ATOM 864 O O . ILE A 1 108 ? -14.169 -1.286 0.779 1.00 92.69 108 ILE A O 1
ATOM 868 N N . SER A 1 109 ? -14.381 0.278 2.380 1.00 92.75 109 SER A N 1
ATOM 869 C CA . SER A 1 109 ? -15.278 -0.499 3.235 1.00 92.75 109 SER A CA 1
ATOM 870 C C . SER A 1 109 ? -16.538 -0.925 2.489 1.00 92.75 109 SER A C 1
ATOM 872 O O . SER A 1 109 ? -16.864 -2.113 2.475 1.00 92.75 109 SER A O 1
ATOM 874 N N . ASP A 1 110 ? -17.199 0.006 1.798 1.00 94.00 110 ASP A N 1
ATOM 875 C CA . ASP A 1 110 ? -18.393 -0.282 1.004 1.00 94.00 110 ASP A CA 1
ATOM 876 C C . ASP A 1 110 ? -18.119 -1.326 -0.088 1.00 94.00 110 ASP A C 1
ATOM 878 O O . ASP A 1 110 ? -18.895 -2.272 -0.248 1.00 94.00 110 ASP A O 1
ATOM 882 N N . LYS A 1 111 ? -16.988 -1.212 -0.798 1.00 93.50 111 LYS A N 1
ATOM 883 C CA . LYS A 1 111 ? -16.592 -2.169 -1.846 1.00 93.50 111 LYS A CA 1
ATOM 884 C C . LYS A 1 111 ? -16.243 -3.556 -1.308 1.00 93.50 111 LYS A C 1
ATOM 886 O O . LYS A 1 111 ? -16.450 -4.539 -2.013 1.00 93.50 111 LYS A O 1
ATOM 891 N N . LEU A 1 112 ? -15.752 -3.646 -0.074 1.00 90.81 112 LEU A N 1
ATOM 892 C CA . LEU A 1 112 ? -15.422 -4.906 0.599 1.00 90.81 112 LEU A CA 1
ATOM 893 C C . LEU A 1 112 ? -16.611 -5.515 1.362 1.00 90.81 112 LEU A C 1
ATOM 895 O O . LEU A 1 112 ? -16.428 -6.419 2.176 1.00 90.81 112 LEU A O 1
ATOM 899 N N . GLY A 1 113 ? -17.835 -5.044 1.106 1.00 92.25 113 GLY A N 1
ATOM 900 C CA . GLY A 1 113 ? -19.040 -5.587 1.733 1.00 92.25 113 GLY A CA 1
ATOM 901 C C . GLY A 1 113 ? -19.355 -4.975 3.097 1.00 92.25 113 GLY A C 1
ATOM 902 O O . GLY A 1 113 ? -19.931 -5.652 3.946 1.00 92.25 113 GLY A O 1
ATOM 903 N N . LYS A 1 114 ? -19.012 -3.695 3.292 1.00 89.50 114 LYS A N 1
ATOM 904 C CA . LYS A 1 114 ? -19.273 -2.900 4.504 1.00 89.50 114 LYS A CA 1
ATOM 905 C C . LYS A 1 114 ? -18.619 -3.505 5.736 1.00 89.50 114 LYS A C 1
ATOM 907 O O . LYS A 1 114 ? -19.290 -3.945 6.675 1.00 89.50 114 LYS A O 1
ATOM 912 N N . ILE A 1 115 ? -17.289 -3.534 5.725 1.00 88.62 115 ILE A N 1
ATOM 913 C CA . ILE A 1 115 ? -16.529 -4.022 6.875 1.00 88.62 115 ILE A CA 1
ATOM 914 C C . ILE A 1 115 ? -16.906 -3.212 8.121 1.00 88.62 115 ILE A C 1
ATOM 916 O O . ILE A 1 115 ? -16.948 -1.983 8.107 1.00 88.62 115 ILE A O 1
ATOM 920 N N . LYS A 1 116 ? -17.215 -3.916 9.215 1.00 84.69 116 LYS A N 1
ATOM 921 C CA . LYS A 1 116 ? -17.674 -3.281 10.459 1.00 84.69 116 LYS A CA 1
ATOM 922 C C . LYS A 1 116 ? -16.575 -2.446 11.117 1.00 84.69 116 LYS A C 1
ATOM 924 O O . LYS A 1 116 ? -16.867 -1.410 11.693 1.00 84.69 116 LYS A O 1
ATOM 929 N N . ASN A 1 117 ? -15.339 -2.935 11.050 1.00 88.25 117 ASN A N 1
ATOM 930 C CA . ASN A 1 117 ? -14.151 -2.276 11.573 1.00 88.25 117 ASN A CA 1
ATOM 931 C C . ASN A 1 117 ? -13.009 -2.466 10.572 1.00 88.25 117 ASN A C 1
ATOM 933 O O . ASN A 1 117 ? -12.870 -3.552 10.001 1.00 88.25 117 ASN A O 1
ATOM 937 N N . THR A 1 118 ? -12.152 -1.459 10.427 1.00 92.88 118 THR A N 1
ATOM 938 C CA . THR A 1 118 ? -10.848 -1.607 9.766 1.00 92.88 118 THR A CA 1
ATOM 939 C C . THR A 1 118 ? -9.971 -2.623 10.511 1.00 92.88 118 THR A C 1
ATOM 941 O O . THR A 1 118 ? -10.197 -2.878 11.703 1.00 92.88 118 THR A O 1
ATOM 944 N N . PRO A 1 119 ? -8.965 -3.236 9.867 1.00 92.94 119 PRO A N 1
ATOM 945 C CA . PRO A 1 119 ? -7.999 -4.071 10.577 1.00 92.94 119 PRO A CA 1
ATOM 946 C C . PRO A 1 119 ? -7.305 -3.301 11.712 1.00 92.94 119 PRO A C 1
ATOM 948 O O . PRO A 1 119 ? -7.179 -2.081 11.655 1.00 92.94 119 PRO A O 1
ATOM 951 N N . ILE A 1 120 ? -6.854 -4.005 12.756 1.00 92.62 120 ILE A N 1
ATOM 952 C CA . ILE A 1 120 ? -6.163 -3.357 13.887 1.00 92.62 120 ILE A CA 1
ATOM 953 C C . ILE A 1 120 ? -4.828 -2.776 13.425 1.00 92.62 120 ILE A C 1
ATOM 955 O O . ILE A 1 120 ? -4.536 -1.635 13.747 1.00 92.62 120 ILE A O 1
ATOM 959 N N . VAL A 1 121 ? -4.061 -3.537 12.641 1.00 92.62 121 VAL A N 1
ATOM 960 C CA . VAL A 1 121 ? -2.823 -3.087 11.997 1.00 92.62 121 VAL A CA 1
ATOM 961 C C . VAL A 1 121 ? -2.901 -3.467 10.529 1.00 92.62 121 VAL A C 1
ATOM 963 O O . VAL A 1 121 ? -3.173 -4.625 10.204 1.00 92.62 121 VAL A O 1
ATOM 966 N N . TRP A 1 122 ? -2.701 -2.497 9.646 1.00 94.44 122 TRP A N 1
ATOM 967 C CA . TRP A 1 122 ? -2.699 -2.720 8.205 1.00 94.44 122 TRP A CA 1
ATOM 968 C C . TRP A 1 122 ? -1.882 -1.655 7.478 1.00 94.44 122 TRP A C 1
ATOM 970 O O . TRP A 1 122 ? -1.440 -0.680 8.084 1.00 94.44 122 TRP A O 1
ATOM 980 N N . THR A 1 123 ? -1.637 -1.859 6.188 1.00 95.31 123 THR A N 1
ATOM 981 C CA . THR A 1 123 ? -0.908 -0.904 5.350 1.00 95.31 123 THR A CA 1
ATOM 982 C C . THR A 1 123 ? -1.647 -0.624 4.054 1.00 95.31 123 THR A C 1
ATOM 984 O O . THR A 1 123 ? -2.397 -1.474 3.573 1.00 95.31 123 THR A O 1
ATOM 987 N N . GLY A 1 124 ? -1.410 0.558 3.491 1.00 96.31 124 GLY A N 1
ATOM 988 C CA . GLY A 1 124 ? -1.636 0.852 2.079 1.00 96.31 124 GLY A CA 1
ATOM 989 C C . GLY A 1 124 ? -0.308 1.214 1.432 1.00 96.31 124 GLY A C 1
ATOM 990 O O . GLY A 1 124 ? 0.393 2.089 1.940 1.00 96.31 124 GLY A O 1
ATOM 991 N N . ASP A 1 125 ? 0.036 0.532 0.346 1.00 95.44 125 ASP A N 1
ATOM 992 C CA . ASP A 1 125 ? 1.326 0.661 -0.322 1.00 95.44 125 ASP A CA 1
ATOM 993 C C . ASP A 1 125 ? 1.137 1.293 -1.699 1.00 95.44 125 ASP A C 1
ATOM 995 O O . ASP A 1 125 ? 0.348 0.819 -2.520 1.00 95.44 125 ASP A O 1
ATOM 999 N N . PHE A 1 126 ? 1.834 2.402 -1.930 1.00 97.00 126 PHE A N 1
ATOM 1000 C CA . PHE A 1 126 ? 1.632 3.280 -3.071 1.00 97.00 126 PHE A CA 1
ATOM 1001 C C . PHE A 1 126 ? 2.885 3.387 -3.926 1.00 97.00 126 PHE A C 1
ATOM 1003 O O . PHE A 1 126 ? 4.008 3.419 -3.429 1.00 97.00 126 PHE A O 1
ATOM 1010 N N . MET A 1 127 ? 2.671 3.529 -5.225 1.00 95.38 127 MET A N 1
ATOM 1011 C CA . MET A 1 127 ? 3.698 3.880 -6.195 1.00 95.38 127 MET A CA 1
ATOM 1012 C C . MET A 1 127 ? 3.426 5.282 -6.724 1.00 95.38 127 MET A C 1
ATOM 1014 O O . MET A 1 127 ? 2.266 5.655 -6.917 1.00 95.38 127 MET A O 1
ATOM 1018 N N . LEU A 1 128 ? 4.491 6.039 -6.976 1.00 95.31 128 LEU A N 1
ATOM 1019 C CA . LEU A 1 128 ? 4.386 7.300 -7.699 1.00 95.31 128 LEU A CA 1
ATOM 1020 C C . LEU A 1 128 ? 4.050 7.037 -9.171 1.00 95.31 128 LEU A C 1
ATOM 1022 O O . LEU A 1 128 ? 4.521 6.073 -9.776 1.00 95.31 128 LEU A O 1
ATOM 1026 N N . ASP A 1 129 ? 3.247 7.920 -9.745 1.00 95.38 129 ASP A N 1
ATOM 1027 C CA . ASP A 1 129 ? 2.990 8.021 -11.177 1.00 95.38 129 ASP A CA 1
ATOM 1028 C C . ASP A 1 129 ? 2.860 9.499 -11.559 1.00 95.38 129 ASP A C 1
ATOM 1030 O O . ASP A 1 129 ? 2.976 10.384 -10.709 1.00 95.38 129 ASP A O 1
ATOM 1034 N N . THR A 1 130 ? 2.642 9.775 -12.836 1.00 94.75 130 THR A N 1
ATOM 1035 C CA . THR A 1 130 ? 2.392 11.124 -13.340 1.00 94.75 130 THR A CA 1
ATOM 1036 C C . THR A 1 130 ? 1.035 11.158 -14.031 1.00 94.75 130 THR A C 1
ATOM 1038 O O . THR A 1 130 ? 0.738 10.299 -14.864 1.00 94.75 130 THR A O 1
ATOM 1041 N N . ASP A 1 131 ? 0.196 12.127 -13.667 1.00 93.12 131 ASP A N 1
ATOM 1042 C CA . ASP A 1 131 ? -1.133 12.285 -14.252 1.00 93.12 131 ASP A CA 1
ATOM 1043 C C . ASP A 1 131 ? -1.092 12.905 -15.667 1.00 93.12 131 ASP A C 1
ATOM 1045 O O . ASP A 1 131 ? -0.033 13.212 -16.219 1.00 93.12 131 ASP A O 1
ATOM 1049 N N . GLU A 1 132 ? -2.263 13.085 -16.285 1.00 93.25 132 GLU A N 1
ATOM 1050 C CA . GLU A 1 132 ? -2.383 13.647 -17.641 1.00 93.25 132 GLU A CA 1
ATOM 1051 C C . GLU A 1 132 ? -1.882 15.099 -17.758 1.00 93.25 132 GLU A C 1
ATOM 1053 O O . GLU A 1 132 ? -1.573 15.550 -18.862 1.00 93.25 132 GLU A O 1
ATOM 1058 N N . ASN A 1 133 ? -1.783 15.824 -16.639 1.00 94.94 133 ASN A N 1
ATOM 1059 C CA . ASN A 1 133 ? -1.300 17.202 -16.581 1.00 94.94 133 ASN A CA 1
ATOM 1060 C C . ASN A 1 133 ? 0.208 17.289 -16.313 1.00 94.94 133 ASN A C 1
ATOM 1062 O O . ASN A 1 133 ? 0.772 18.380 -16.394 1.00 94.94 133 ASN A O 1
ATOM 1066 N N . GLY A 1 134 ? 0.870 16.161 -16.040 1.00 93.31 134 GLY A N 1
ATOM 1067 C CA . GLY A 1 134 ? 2.281 16.132 -15.670 1.00 93.31 134 GLY A CA 1
ATOM 1068 C C . GLY A 1 134 ? 2.534 16.245 -14.165 1.00 93.31 134 GLY A C 1
ATOM 1069 O O . GLY A 1 134 ? 3.694 16.366 -13.776 1.00 93.31 134 GLY A O 1
ATOM 1070 N N . GLU A 1 135 ? 1.493 16.192 -13.334 1.00 94.12 135 GLU A N 1
ATOM 1071 C CA . GLU A 1 135 ? 1.601 16.317 -11.880 1.00 94.12 135 GLU A CA 1
ATOM 1072 C C . GLU A 1 135 ? 1.789 14.950 -11.211 1.00 94.12 135 GLU A C 1
ATOM 1074 O O . GLU A 1 135 ? 1.355 13.910 -11.721 1.00 94.12 135 GLU A O 1
ATOM 1079 N N . ASP A 1 136 ? 2.446 14.948 -10.050 1.00 94.25 136 ASP A N 1
ATOM 1080 C CA . ASP A 1 136 ? 2.654 13.733 -9.265 1.00 94.25 136 ASP A CA 1
ATOM 1081 C C . ASP A 1 136 ? 1.315 13.154 -8.796 1.00 94.25 136 ASP A C 1
ATOM 1083 O O . ASP A 1 136 ? 0.443 13.847 -8.273 1.00 94.25 136 ASP A O 1
ATOM 1087 N N . THR A 1 137 ? 1.159 11.843 -8.950 1.00 94.88 137 THR A N 1
ATOM 1088 C CA . THR A 1 137 ? 0.012 11.117 -8.414 1.00 94.88 137 THR A CA 1
ATOM 1089 C C . THR A 1 137 ? 0.442 9.802 -7.785 1.00 94.88 137 THR A C 1
ATOM 1091 O O . THR A 1 137 ? 1.575 9.348 -7.934 1.00 94.88 137 THR A O 1
ATOM 1094 N N . TYR A 1 138 ? -0.484 9.182 -7.061 1.00 95.38 138 TYR A N 1
ATOM 1095 C CA . TYR A 1 138 ? -0.236 7.964 -6.302 1.00 95.38 138 TYR A CA 1
ATOM 1096 C C . TYR A 1 138 ? -1.181 6.859 -6.745 1.00 95.38 138 TYR A C 1
ATOM 1098 O O . TYR A 1 138 ? -2.405 7.037 -6.763 1.00 95.38 138 TYR A O 1
ATOM 1106 N N . VAL A 1 139 ? -0.604 5.699 -7.041 1.00 95.38 139 VAL A N 1
ATOM 1107 C CA . VAL A 1 139 ? -1.319 4.476 -7.399 1.00 95.38 139 VAL A CA 1
ATOM 1108 C C . VAL A 1 139 ? -1.199 3.487 -6.249 1.00 95.38 139 VAL A C 1
ATOM 1110 O O . VAL A 1 139 ? -0.094 3.104 -5.873 1.00 95.38 139 VAL A O 1
ATOM 1113 N N . LEU A 1 140 ? -2.337 3.075 -5.687 1.00 95.12 140 LEU A N 1
ATOM 1114 C CA . LEU A 1 140 ? -2.389 2.024 -4.671 1.00 95.12 140 LEU A CA 1
ATOM 1115 C C . LEU A 1 140 ? -2.044 0.678 -5.326 1.00 95.12 140 LEU A C 1
ATOM 1117 O O . LEU A 1 140 ? -2.771 0.228 -6.211 1.00 95.12 140 LEU A O 1
ATOM 1121 N N . GLY A 1 141 ? -0.947 0.060 -4.894 1.00 92.44 141 GLY A N 1
ATOM 1122 C CA . GLY A 1 141 ? -0.512 -1.260 -5.348 1.00 92.44 141 GLY A CA 1
ATOM 1123 C C . GLY A 1 141 ? -1.132 -2.379 -4.521 1.00 92.44 141 GLY A C 1
ATOM 1124 O O . GLY A 1 141 ? -1.789 -3.263 -5.065 1.00 92.44 141 GLY A O 1
ATOM 1125 N N . GLU A 1 142 ? -0.974 -2.314 -3.198 1.00 92.31 142 GLU A N 1
ATOM 1126 C CA . GLU A 1 142 ? -1.494 -3.338 -2.291 1.00 92.31 142 GLU A CA 1
ATOM 1127 C C . GLU A 1 142 ? -1.985 -2.774 -0.953 1.00 92.31 142 GLU A C 1
ATOM 1129 O O . GLU A 1 142 ? -1.610 -1.684 -0.518 1.00 92.31 142 GLU A O 1
ATOM 1134 N N . MET A 1 143 ? -2.841 -3.554 -0.287 1.00 93.81 143 MET A N 1
ATOM 1135 C CA . MET A 1 143 ? -3.171 -3.380 1.125 1.00 93.81 143 MET A CA 1
ATOM 1136 C C . MET A 1 143 ? -2.913 -4.691 1.861 1.00 93.81 143 MET A C 1
ATOM 1138 O O . MET A 1 143 ? -3.383 -5.742 1.426 1.00 93.81 143 MET A O 1
ATOM 1142 N N . ASN A 1 144 ? -2.235 -4.627 3.006 1.00 92.12 144 ASN A N 1
ATOM 1143 C CA . ASN A 1 144 ? -1.902 -5.809 3.804 1.00 92.12 144 ASN A CA 1
ATOM 1144 C C . ASN A 1 144 ? -2.454 -5.715 5.218 1.00 92.12 144 ASN A C 1
ATOM 1146 O O . ASN A 1 144 ? -2.330 -4.681 5.865 1.00 92.12 144 ASN A O 1
ATOM 1150 N N . CYS A 1 145 ? -2.994 -6.821 5.734 1.00 90.12 145 CYS A N 1
ATOM 1151 C CA . CYS A 1 145 ? -3.526 -6.902 7.100 1.00 90.12 145 CYS A CA 1
ATOM 1152 C C . CYS A 1 145 ? -3.149 -8.188 7.860 1.00 90.12 145 CYS A C 1
ATOM 1154 O O . CYS A 1 145 ? -3.468 -8.314 9.039 1.00 90.12 145 CYS A O 1
ATOM 1156 N N . SER A 1 146 ? -2.481 -9.150 7.214 1.00 74.38 146 SER A N 1
ATOM 1157 C CA . SER A 1 146 ? -2.280 -10.508 7.746 1.00 74.38 146 SER A CA 1
ATOM 1158 C C . SER A 1 146 ? -0.923 -10.748 8.417 1.00 74.38 146 SER A C 1
ATOM 1160 O O . SER A 1 146 ? -0.830 -11.653 9.238 1.00 74.38 146 SER A O 1
ATOM 1162 N N . CYS A 1 147 ? 0.114 -9.956 8.119 1.00 70.94 147 CYS A N 1
ATOM 1163 C CA . CYS A 1 147 ? 1.474 -10.095 8.674 1.00 70.94 147 CYS A CA 1
ATOM 1164 C C . CYS A 1 147 ? 2.233 -8.752 8.645 1.00 70.94 147 CYS A C 1
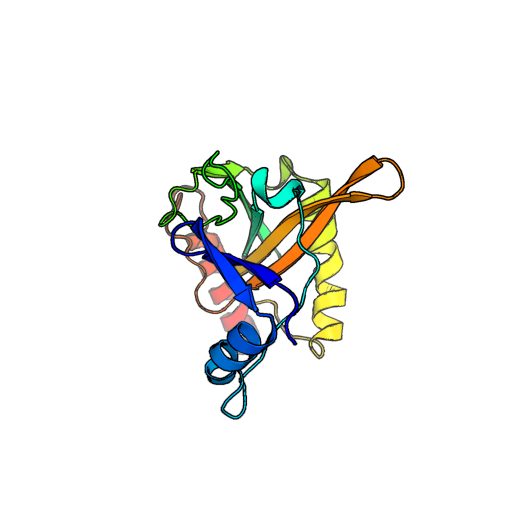ATOM 1166 O O . CYS A 1 147 ? 3.359 -8.662 8.156 1.00 70.94 147 CYS A O 1
ATOM 1168 N N . VAL A 1 148 ? 1.609 -7.673 9.125 1.00 79.19 148 VAL A N 1
ATOM 1169 C CA . VAL A 1 148 ? 2.251 -6.350 9.115 1.00 79.19 148 VAL A CA 1
ATOM 1170 C C . VAL A 1 148 ? 3.300 -6.267 10.220 1.00 79.19 148 VAL A C 1
ATOM 1172 O O . VAL A 1 148 ? 2.971 -6.231 11.403 1.00 79.19 148 VAL A O 1
ATOM 1175 N N . GLY A 1 149 ? 4.576 -6.238 9.832 1.00 71.00 149 GLY A N 1
ATOM 1176 C CA . GLY A 1 149 ? 5.681 -5.985 10.753 1.00 71.00 149 GLY A CA 1
ATOM 1177 C C . GLY A 1 149 ? 5.736 -4.514 11.167 1.00 71.00 149 GLY A C 1
ATOM 1178 O O . GLY A 1 149 ? 5.782 -3.636 10.310 1.00 71.00 149 GLY A O 1
ATOM 1179 N N . PHE A 1 150 ? 5.777 -4.254 12.474 1.00 74.12 150 PHE A N 1
ATOM 1180 C CA . PHE A 1 150 ? 5.899 -2.912 13.066 1.00 74.12 150 PHE A CA 1
ATOM 1181 C C . PHE A 1 150 ? 7.057 -2.823 14.078 1.00 74.12 150 PHE A C 1
ATOM 1183 O O . PHE A 1 150 ? 7.055 -2.008 14.991 1.00 74.12 150 PHE A O 1
ATOM 1190 N N . PHE A 1 151 ? 8.060 -3.692 13.928 1.00 63.69 151 PHE A N 1
ATOM 1191 C CA . PHE A 1 151 ? 9.159 -3.858 14.889 1.00 63.69 151 PHE A CA 1
ATOM 1192 C C . PHE A 1 151 ? 10.173 -2.704 14.906 1.00 63.69 151 PHE A C 1
ATOM 1194 O O . PHE A 1 151 ? 11.025 -2.639 15.787 1.00 63.69 151 PHE A O 1
ATOM 1201 N N . SER A 1 152 ? 10.116 -1.813 13.921 1.00 64.12 152 SER A N 1
ATOM 1202 C CA . SER A 1 152 ? 10.971 -0.634 13.820 1.00 64.12 152 SER A CA 1
ATOM 1203 C C . SER A 1 152 ? 10.308 0.568 14.486 1.00 64.12 152 SER A C 1
ATOM 1205 O O . SER A 1 152 ? 9.141 0.839 14.214 1.00 64.12 152 SER A O 1
ATOM 1207 N N . HIS A 1 153 ? 11.084 1.323 15.264 1.00 65.69 153 HIS A N 1
ATOM 1208 C CA . HIS A 1 153 ? 10.661 2.571 15.902 1.00 65.69 153 HIS A CA 1
ATOM 1209 C C . HIS A 1 153 ? 9.482 2.434 16.890 1.00 65.69 153 HIS A C 1
ATOM 1211 O O . HIS A 1 153 ? 8.569 3.259 16.924 1.00 65.69 153 HIS A O 1
ATOM 1217 N N . LEU A 1 154 ? 9.494 1.373 17.709 1.00 67.75 154 LEU A N 1
ATOM 1218 C CA . LEU A 1 154 ? 8.520 1.159 18.796 1.00 67.75 154 LEU A CA 1
ATOM 1219 C C . LEU A 1 154 ? 8.496 2.323 19.807 1.00 67.75 154 LEU A C 1
ATOM 1221 O O . LEU A 1 154 ? 7.479 2.615 20.425 1.00 67.75 154 LEU A O 1
ATOM 1225 N N . ASP A 1 155 ? 9.599 3.050 19.947 1.00 68.62 155 ASP A N 1
ATOM 1226 C CA . ASP A 1 155 ? 9.689 4.271 20.750 1.00 68.62 155 ASP A CA 1
ATOM 1227 C C . ASP A 1 155 ? 8.711 5.376 20.308 1.00 68.62 155 ASP A C 1
ATOM 1229 O O . ASP A 1 155 ? 8.420 6.283 21.084 1.00 68.62 155 ASP A O 1
ATOM 1233 N N . MET A 1 156 ? 8.145 5.278 19.103 1.00 71.81 156 MET A N 1
ATOM 1234 C CA . MET A 1 156 ? 7.165 6.226 18.573 1.00 71.81 156 MET A CA 1
ATOM 1235 C C . MET A 1 156 ? 5.704 5.924 18.968 1.00 71.81 156 MET A C 1
ATOM 1237 O O . MET A 1 156 ? 4.787 6.575 18.469 1.00 71.81 156 MET A O 1
ATOM 1241 N N . GLY A 1 157 ? 5.463 4.970 19.872 1.00 80.12 157 GLY A N 1
ATOM 1242 C CA . GLY A 1 157 ? 4.174 4.835 20.566 1.00 80.12 157 GLY A CA 1
ATOM 1243 C C . GLY A 1 157 ? 3.119 3.967 19.867 1.00 80.12 157 GLY A C 1
ATOM 1244 O O . GLY A 1 157 ? 1.926 4.026 20.180 1.00 80.12 157 GLY A O 1
ATOM 1245 N N . ILE A 1 158 ? 3.523 3.189 18.859 1.00 86.50 158 ILE A N 1
ATOM 1246 C CA . ILE A 1 158 ? 2.595 2.360 18.081 1.00 86.50 158 ILE A CA 1
ATOM 1247 C C . ILE A 1 158 ? 1.976 1.233 18.920 1.00 86.50 158 ILE A C 1
ATOM 1249 O O . ILE A 1 158 ? 0.803 0.907 18.739 1.00 86.50 158 ILE A O 1
ATOM 1253 N N . GLN A 1 159 ? 2.733 0.655 19.854 1.00 88.62 159 GLN A N 1
ATOM 1254 C CA . GLN A 1 159 ? 2.252 -0.419 20.722 1.00 88.62 159 GLN A CA 1
ATOM 1255 C C . GLN A 1 159 ? 1.115 0.043 21.638 1.00 88.62 159 GLN A C 1
ATOM 1257 O O . GLN A 1 159 ? 0.149 -0.698 21.811 1.00 88.62 159 GLN A O 1
ATOM 1262 N N . GLU A 1 160 ? 1.186 1.265 22.167 1.00 89.56 160 GLU A N 1
ATOM 1263 C CA . GLU A 1 160 ? 0.135 1.857 22.993 1.00 89.56 160 GLU A CA 1
ATOM 1264 C C . GLU A 1 160 ? -1.115 2.100 22.148 1.00 89.56 160 GLU A C 1
ATOM 1266 O O . GLU A 1 160 ? -2.205 1.699 22.541 1.00 89.56 160 GLU A O 1
ATOM 1271 N N . MET A 1 161 ? -0.964 2.638 20.933 1.00 90.00 161 MET A N 1
ATOM 1272 C CA . MET A 1 161 ? -2.100 2.855 20.029 1.00 90.00 161 MET A CA 1
ATOM 1273 C C . MET A 1 161 ? -2.800 1.552 19.624 1.00 90.00 161 MET A C 1
ATOM 1275 O O . MET A 1 161 ? -4.029 1.509 19.539 1.00 90.00 161 MET A O 1
ATOM 1279 N N . ILE A 1 162 ? -2.035 0.481 19.392 1.00 91.94 162 ILE A N 1
ATOM 1280 C CA . ILE A 1 162 ? -2.592 -0.852 19.134 1.00 91.94 162 ILE A CA 1
ATOM 1281 C C . ILE A 1 162 ? -3.330 -1.365 20.374 1.00 91.94 162 ILE A C 1
ATOM 1283 O O . ILE A 1 162 ? -4.455 -1.853 20.249 1.00 91.94 162 ILE A O 1
ATOM 1287 N N . ALA A 1 163 ? -2.720 -1.263 21.557 1.00 92.81 163 ALA A N 1
ATOM 1288 C CA . ALA A 1 163 ? -3.323 -1.719 22.806 1.00 92.81 163 ALA A CA 1
ATOM 1289 C C . ALA A 1 163 ? -4.640 -0.984 23.100 1.00 92.81 163 ALA A C 1
ATOM 1291 O O . ALA A 1 163 ? -5.649 -1.635 23.372 1.00 92.81 163 ALA A O 1
ATOM 1292 N N . ASP A 1 164 ? -4.656 0.341 22.960 1.00 94.25 164 ASP A N 1
ATOM 1293 C CA . ASP A 1 164 ? -5.836 1.180 23.169 1.00 94.25 164 ASP A CA 1
ATOM 1294 C C . ASP A 1 164 ? -6.978 0.798 22.220 1.00 94.25 164 ASP A C 1
ATOM 1296 O O . ASP A 1 164 ? -8.129 0.651 22.639 1.00 94.25 164 ASP A O 1
ATOM 1300 N N . GLU A 1 165 ? -6.677 0.581 20.937 1.00 94.94 165 GLU A N 1
ATOM 1301 C CA . GLU A 1 165 ? -7.687 0.177 19.957 1.00 94.94 165 GLU A CA 1
ATOM 1302 C C . GLU A 1 165 ? -8.217 -1.241 20.229 1.00 94.94 165 GLU A C 1
ATOM 1304 O O . GLU A 1 165 ? -9.412 -1.500 20.061 1.00 94.94 165 GLU A O 1
ATOM 1309 N N . VAL A 1 166 ? -7.367 -2.162 20.696 1.00 94.69 166 VAL A N 1
ATOM 1310 C CA . VAL A 1 166 ? -7.798 -3.500 21.129 1.00 94.69 166 VAL A CA 1
ATOM 1311 C C . VAL A 1 166 ? -8.741 -3.403 22.326 1.00 94.69 166 VAL A C 1
ATOM 1313 O O . VAL A 1 166 ? -9.827 -3.986 22.277 1.00 94.69 1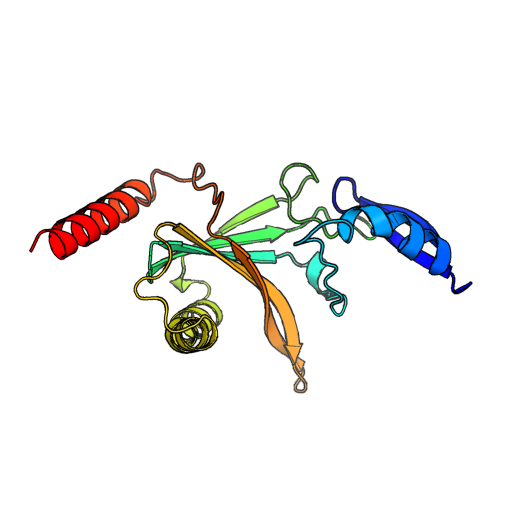66 VAL A O 1
ATOM 1316 N N . ILE A 1 167 ? -8.361 -2.658 23.370 1.00 95.94 167 ILE A N 1
ATOM 1317 C CA . ILE A 1 167 ? -9.176 -2.463 24.579 1.00 95.94 167 ILE A CA 1
ATOM 1318 C C . ILE A 1 167 ? -10.537 -1.889 24.190 1.00 95.94 167 ILE A C 1
ATOM 1320 O O . ILE A 1 167 ? -11.565 -2.505 24.474 1.00 95.94 167 ILE A O 1
ATOM 1324 N N . LYS A 1 168 ? -10.546 -0.796 23.421 1.00 94.94 168 LYS A N 1
ATOM 1325 C CA . LYS A 1 168 ? -11.766 -0.148 22.927 1.00 94.94 168 LYS A CA 1
ATOM 1326 C C . LYS A 1 168 ? -12.691 -1.121 22.188 1.00 94.94 168 LYS A C 1
ATOM 1328 O O . LYS A 1 168 ? -13.901 -1.122 22.416 1.00 94.94 168 LYS A O 1
ATOM 1333 N N . ARG A 1 169 ? -12.154 -1.969 21.298 1.00 94.25 169 ARG A N 1
ATOM 1334 C CA . ARG A 1 169 ? -12.956 -2.961 20.552 1.00 94.25 169 ARG A CA 1
ATOM 1335 C C . ARG A 1 169 ? -13.513 -4.064 21.447 1.00 94.25 169 ARG A C 1
ATOM 1337 O O . ARG A 1 169 ? -14.623 -4.5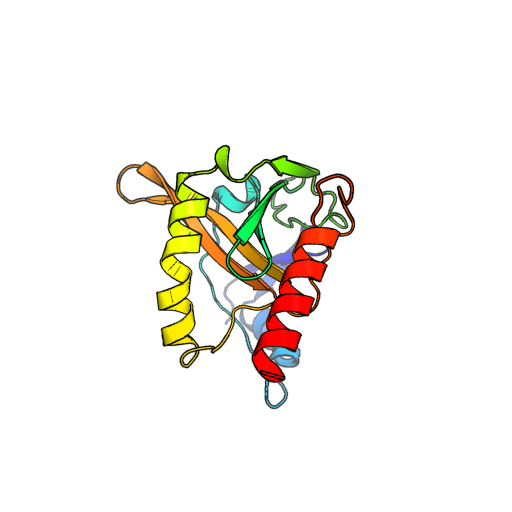37 21.198 1.00 94.25 169 ARG A O 1
ATOM 1344 N N . VAL A 1 170 ? -12.753 -4.497 22.453 1.00 95.06 170 VAL A N 1
ATOM 1345 C CA . VAL A 1 170 ? -13.191 -5.515 23.418 1.00 95.06 170 VAL A CA 1
ATOM 1346 C C . VAL A 1 170 ? -14.283 -4.953 24.323 1.00 95.06 170 VAL A C 1
ATOM 1348 O O . VAL A 1 170 ? -15.316 -5.600 24.486 1.00 95.06 170 VAL A O 1
ATOM 1351 N N . GLU A 1 171 ? -14.111 -3.748 24.860 1.00 95.44 171 GLU A N 1
ATOM 1352 C CA . GLU A 1 171 ? -15.112 -3.078 25.696 1.00 95.44 171 GLU A CA 1
ATOM 1353 C C . GLU A 1 171 ? -16.420 -2.860 24.932 1.00 95.44 171 GLU A C 1
ATOM 1355 O O . GLU A 1 171 ? -17.479 -3.270 25.403 1.00 95.44 171 GLU A O 1
ATOM 1360 N N . ALA A 1 172 ? -16.354 -2.347 23.699 1.00 92.31 172 ALA A N 1
ATOM 1361 C CA . ALA A 1 172 ? -17.531 -2.135 22.854 1.00 92.31 172 ALA A CA 1
ATOM 1362 C C . ALA A 1 172 ? -18.284 -3.428 22.488 1.00 92.31 172 ALA A C 1
ATOM 1364 O O . ALA A 1 172 ? -19.457 -3.376 22.129 1.00 92.31 172 ALA A O 1
ATOM 1365 N N . LYS A 1 173 ? -17.624 -4.593 22.536 1.00 90.00 173 LYS A N 1
ATOM 1366 C CA . LYS A 1 173 ? -18.265 -5.897 22.296 1.00 90.00 173 LYS A CA 1
ATOM 1367 C C . LYS A 1 173 ? -18.937 -6.466 23.551 1.00 90.00 173 LYS A C 1
ATOM 1369 O O . LYS A 1 173 ? -19.833 -7.295 23.417 1.00 90.00 173 LYS A O 1
ATOM 1374 N N . ASN A 1 174 ? -18.473 -6.070 24.735 1.00 85.50 174 ASN A N 1
ATOM 1375 C CA . ASN A 1 174 ? -18.975 -6.541 26.030 1.00 85.50 174 ASN A CA 1
ATOM 1376 C C . ASN A 1 174 ? -19.916 -5.536 26.723 1.00 85.50 174 ASN A C 1
ATOM 1378 O O . ASN A 1 174 ? -20.367 -5.811 27.834 1.00 85.50 174 ASN A O 1
ATOM 1382 N N . SER A 1 175 ? -20.179 -4.394 26.082 1.00 73.75 175 SER A N 1
ATOM 1383 C CA . SER A 1 175 ? -21.177 -3.390 26.478 1.00 73.75 175 SER A CA 1
ATOM 1384 C C . SER A 1 175 ? -22.527 -3.701 25.840 1.00 73.75 175 SER A C 1
ATOM 1386 O O . SER A 1 175 ? -23.555 -3.504 26.522 1.00 73.75 175 SER A O 1
#

Foldseek 3Di:
DQDWDWDADLQARDIDIDGPVVVVVVLVVQQPDDPRDDDDDDDAPQLQVFKWKFKDQWLDGQKIKGQHAPPDPRHRHSDVSNVTDIDIDGCVVVVPVSVVVSVCVCVVCVVVVNDVTGARIKMWMWGWDADPVRDIDIDTDDMDRDDDDPPPPVVSPSVVSSVVVVVVVVVVVVD

Radius of gyration: 19.0 Å; chains: 1; bounding box: 42×42×56 Å

Sequence (175 aa):
LDTVIKCTEAVDNHVEYTSLGKFMKFCKQYIEGDNGMLVDMRFMPRIVEGEIRILMVAEKPIFVVHKKPVQEKDAFSATIASGATYTYYKPEEFPELVDKFVNSIPIISDKLGKIKNTPIVWTGDFMLDTDENGEDTYVLGEMNCSCVGFFSHLDMGIQEMIADEVIKRVEAKNS

pLDDT: mean 89.96, std 7.4, range [63.69, 97.88]